Protein AF-A0A521XRT7-F1 (afdb_monomer_lite)

Sequence (172 aa):
MCLLQATAPSTAVPPRRPGGLVTTTPPLPPSEPVIGTTDDGRGPDTAPAPGIRALVSAAKTDAARLAKAQVELAQAEAAAAGKAATITTGLLVAAGVVAFLMYVFVLLSLAWLLTLWLPIWAGFLIVAGALLLKAVLLVLIASRKAKGIKGLRRSKVQLERTKAALRGSRPA

pLDDT: mean 73.36, std 13.33, range [38.84, 91.5]

Structure (mmCIF, N/CA/C/O backbone):
data_AF-A0A521XRT7-F1
#
_entry.id   AF-A0A521XRT7-F1
#
loop_
_atom_site.group_PDB
_atom_site.id
_atom_site.type_symbol
_atom_site.label_atom_id
_atom_site.label_alt_id
_atom_site.label_comp_id
_atom_site.label_asym_id
_atom_site.label_entity_id
_atom_site.label_seq_id
_atom_site.pdbx_PDB_ins_code
_atom_site.Cartn_x
_atom_site.Cartn_y
_atom_site.Cartn_z
_atom_site.occupancy
_atom_site.B_iso_or_equiv
_atom_site.auth_seq_id
_atom_site.auth_comp_id
_atom_site.auth_asym_id
_atom_site.auth_atom_id
_atom_site.pdbx_PDB_model_num
ATOM 1 N N . MET A 1 1 ? 44.018 -8.652 13.821 1.00 41.62 1 MET A N 1
ATOM 2 C CA . MET A 1 1 ? 43.371 -7.506 13.147 1.00 41.62 1 MET A CA 1
ATOM 3 C C . MET A 1 1 ? 42.006 -7.974 12.663 1.00 41.62 1 MET A C 1
ATOM 5 O O . MET A 1 1 ? 41.932 -8.702 11.690 1.00 41.62 1 MET A O 1
ATOM 9 N N . CYS A 1 2 ? 41.007 -7.921 13.544 1.00 42.88 2 CYS A N 1
ATOM 10 C CA . CYS A 1 2 ? 40.058 -6.800 13.689 1.00 42.88 2 CYS A CA 1
ATOM 11 C C . CYS A 1 2 ?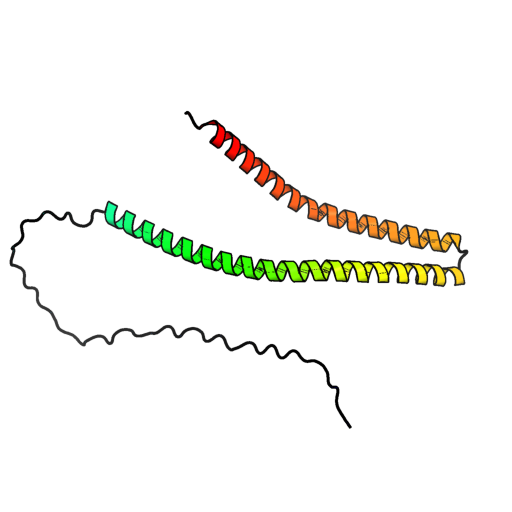 39.012 -6.839 12.564 1.00 42.88 2 CYS A C 1
ATOM 13 O O . CYS A 1 2 ? 39.278 -6.402 11.457 1.00 42.88 2 CYS A O 1
ATOM 15 N N . LEU A 1 3 ? 37.928 -7.592 12.779 1.00 56.56 3 LEU A N 1
ATOM 16 C CA . LEU A 1 3 ? 36.634 -7.088 13.279 1.00 56.56 3 LEU A CA 1
ATOM 17 C C . LEU A 1 3 ? 35.845 -6.360 12.183 1.00 56.56 3 LEU A C 1
ATOM 19 O O . LEU A 1 3 ? 36.135 -5.204 11.918 1.00 56.56 3 LEU A O 1
ATOM 23 N N . LEU A 1 4 ? 34.828 -7.026 11.617 1.00 55.88 4 LEU A N 1
ATOM 24 C CA . LEU A 1 4 ? 33.474 -6.476 11.402 1.00 55.88 4 LEU A CA 1
ATOM 25 C C . LEU A 1 4 ? 32.533 -7.563 10.832 1.00 55.88 4 LEU A C 1
ATOM 27 O O . LEU A 1 4 ? 32.037 -7.494 9.712 1.00 55.88 4 LEU A O 1
ATOM 31 N N . GLN A 1 5 ? 32.289 -8.606 11.629 1.00 54.47 5 GLN A N 1
ATOM 32 C CA . GLN A 1 5 ? 31.081 -9.422 11.484 1.00 54.47 5 GLN A CA 1
ATOM 33 C C . GLN A 1 5 ? 29.906 -8.563 11.960 1.00 54.47 5 GLN A C 1
ATOM 35 O O . GLN A 1 5 ? 29.721 -8.355 13.158 1.00 54.47 5 GLN A O 1
ATOM 40 N N . ALA A 1 6 ? 29.165 -8.008 11.006 1.00 54.22 6 ALA A N 1
ATOM 41 C CA . ALA A 1 6 ? 27.947 -7.266 11.257 1.00 54.22 6 ALA A CA 1
ATOM 42 C C . ALA A 1 6 ? 26.726 -8.180 11.072 1.00 54.22 6 ALA A C 1
ATOM 44 O O . ALA A 1 6 ? 26.542 -8.790 10.022 1.00 54.22 6 ALA A O 1
ATOM 45 N N . THR A 1 7 ? 25.863 -8.141 12.089 1.00 51.66 7 THR A N 1
ATOM 46 C CA . THR A 1 7 ? 24.400 -8.245 11.982 1.00 51.66 7 THR A CA 1
ATOM 47 C C . THR A 1 7 ? 23.780 -9.640 12.067 1.00 51.66 7 THR A C 1
ATOM 49 O O . THR A 1 7 ? 23.411 -10.258 11.075 1.00 51.66 7 THR A O 1
ATOM 52 N N . ALA A 1 8 ? 23.467 -10.033 13.302 1.00 50.19 8 ALA A N 1
ATOM 53 C CA . ALA A 1 8 ? 22.203 -10.699 13.596 1.00 50.19 8 ALA A CA 1
ATOM 54 C C . ALA A 1 8 ? 21.472 -9.878 14.676 1.00 50.19 8 ALA A C 1
ATOM 56 O O . ALA A 1 8 ? 22.007 -9.730 15.778 1.00 50.19 8 ALA A O 1
ATOM 57 N N . PRO A 1 9 ? 20.273 -9.321 14.418 1.00 59.53 9 PRO A N 1
ATOM 58 C CA . PRO A 1 9 ? 19.422 -8.835 15.492 1.00 59.53 9 PRO A CA 1
ATOM 59 C C . PRO A 1 9 ? 18.875 -10.056 16.237 1.00 59.53 9 PRO A C 1
ATOM 61 O O . PRO A 1 9 ? 17.886 -10.669 15.834 1.00 59.53 9 PRO A O 1
ATOM 64 N N . SER A 1 10 ? 19.556 -10.427 17.322 1.00 52.56 10 SER A N 1
ATOM 65 C CA . SER A 1 10 ? 19.052 -11.375 18.310 1.00 52.56 10 SER A CA 1
ATOM 66 C C . SER A 1 10 ? 17.774 -10.803 18.919 1.00 52.56 10 SER A C 1
ATOM 68 O O . SER A 1 10 ? 17.800 -10.029 19.874 1.00 52.56 10 SER A O 1
ATOM 70 N N . THR A 1 11 ? 16.636 -11.141 18.320 1.00 53.94 11 THR A N 1
ATOM 71 C CA . THR A 1 11 ? 15.324 -10.878 18.905 1.00 53.94 11 THR A CA 1
ATOM 72 C C . THR A 1 11 ? 14.975 -12.114 19.714 1.00 53.94 11 THR A C 1
ATOM 74 O O . THR A 1 11 ? 14.258 -13.003 19.259 1.00 53.94 11 THR A O 1
ATOM 77 N N . ALA A 1 12 ? 15.579 -12.213 20.897 1.00 50.41 12 ALA A N 1
ATOM 78 C CA . ALA A 1 12 ? 15.223 -13.215 21.883 1.00 50.41 12 ALA A CA 1
ATOM 79 C C . ALA A 1 12 ? 13.749 -13.010 22.267 1.00 50.41 12 ALA A C 1
ATOM 81 O O . ALA A 1 12 ? 13.390 -12.065 22.967 1.00 50.41 12 ALA A O 1
ATOM 82 N N . VAL A 1 13 ? 12.883 -13.883 21.759 1.00 66.12 13 VAL A N 1
ATOM 83 C CA . VAL A 1 13 ? 11.501 -14.017 22.217 1.00 66.12 13 VAL A CA 1
ATOM 84 C C . VAL A 1 13 ? 11.562 -14.644 23.614 1.00 66.12 13 VAL A C 1
ATOM 86 O O . VAL A 1 13 ? 12.070 -15.760 23.736 1.00 66.12 13 VAL A O 1
ATOM 89 N N . PRO A 1 14 ? 11.093 -13.977 24.685 1.00 71.69 14 PRO A N 1
ATOM 90 C CA . PRO A 1 14 ? 11.026 -14.624 25.988 1.00 71.69 14 PRO A CA 1
ATOM 91 C C . PRO A 1 14 ? 9.996 -15.764 25.936 1.00 71.69 14 PRO A C 1
ATOM 93 O O . PRO A 1 14 ? 8.965 -15.624 25.266 1.00 71.69 14 PRO A O 1
ATOM 96 N N . PRO A 1 15 ? 10.206 -16.882 26.655 1.00 68.06 15 PRO A N 1
ATOM 97 C CA . PRO A 1 15 ? 9.165 -17.888 26.796 1.00 68.06 15 PRO A CA 1
ATOM 98 C C . PRO A 1 15 ? 7.965 -17.243 27.499 1.00 68.06 15 PRO A C 1
ATOM 100 O O . PRO A 1 15 ? 8.056 -16.828 28.656 1.00 68.06 15 PRO A O 1
ATOM 103 N N . ARG A 1 16 ? 6.820 -17.146 26.807 1.00 67.06 16 ARG A N 1
ATOM 104 C CA . ARG A 1 16 ? 5.534 -16.880 27.463 1.00 67.06 16 ARG A CA 1
ATOM 105 C C . ARG A 1 16 ? 5.326 -17.996 28.480 1.00 67.06 16 ARG A C 1
ATOM 107 O O . ARG A 1 16 ? 4.991 -19.111 28.096 1.00 67.06 16 ARG A O 1
ATOM 114 N N . ARG A 1 17 ? 5.511 -17.700 29.768 1.00 65.38 17 ARG A N 1
ATOM 115 C CA . ARG A 1 17 ? 4.928 -18.512 30.838 1.00 65.38 17 ARG A CA 1
ATOM 116 C C . ARG A 1 17 ? 3.418 -18.522 30.592 1.00 65.38 17 ARG A C 1
ATOM 118 O O . ARG A 1 17 ? 2.818 -17.446 30.669 1.00 65.38 17 ARG A O 1
ATOM 125 N N . PRO A 1 18 ? 2.780 -19.670 30.307 1.00 57.66 18 PRO A N 1
ATOM 126 C CA . PRO A 1 18 ? 1.362 -19.766 30.580 1.00 57.66 18 PRO A CA 1
ATOM 127 C C . PRO A 1 18 ? 1.239 -19.521 32.080 1.00 57.66 18 PRO A C 1
ATOM 129 O O . PRO A 1 18 ? 1.874 -20.212 32.879 1.00 57.66 18 PRO A O 1
ATOM 132 N N . GLY A 1 19 ? 0.537 -18.447 32.445 1.00 52.06 19 GLY A N 1
ATOM 133 C CA . GLY A 1 19 ? 0.187 -18.184 33.829 1.00 52.06 19 GLY A CA 1
ATOM 134 C C . GLY A 1 19 ? -0.350 -19.480 34.404 1.00 52.06 19 GLY A C 1
ATOM 135 O O . GLY A 1 19 ? -1.297 -20.047 33.860 1.00 52.06 19 GLY A O 1
ATOM 136 N N . GLY A 1 20 ? 0.339 -19.978 35.431 1.00 53.53 20 GLY A N 1
ATOM 137 C CA . GLY A 1 20 ? -0.122 -21.107 36.205 1.00 53.53 20 GLY A CA 1
ATOM 138 C C . GLY A 1 20 ? -1.549 -20.802 36.606 1.00 53.53 20 GLY A C 1
ATOM 139 O O . GLY A 1 20 ? -1.801 -19.867 37.367 1.00 53.53 20 GLY A O 1
ATOM 140 N N . LEU A 1 21 ? -2.472 -21.570 36.038 1.00 53.25 21 LEU A N 1
ATOM 141 C CA . LEU A 1 21 ? -3.783 -21.733 36.611 1.00 53.25 21 LEU A CA 1
ATOM 142 C C . LEU A 1 21 ? -3.507 -22.334 37.985 1.00 53.25 21 LEU A C 1
ATOM 144 O O . LEU A 1 21 ? -3.162 -23.509 38.113 1.00 53.25 21 LEU A O 1
ATOM 148 N N . VAL A 1 22 ? -3.535 -21.469 38.990 1.00 59.41 22 VAL A N 1
ATOM 149 C CA . VAL A 1 22 ? -3.548 -21.826 40.396 1.00 59.41 22 VAL A CA 1
ATOM 150 C C . VAL A 1 22 ? -4.761 -22.734 40.577 1.00 59.41 22 VAL A C 1
ATOM 152 O O . VAL A 1 22 ? -5.879 -22.282 40.789 1.00 59.41 22 VAL A O 1
ATOM 155 N N . THR A 1 23 ? -4.541 -24.039 40.432 1.00 53.88 23 THR A N 1
ATOM 156 C CA . THR A 1 23 ? -5.396 -25.068 41.010 1.00 53.88 23 THR A CA 1
ATOM 157 C C . THR A 1 23 ? -5.024 -25.115 42.482 1.00 53.88 23 THR A C 1
ATOM 159 O O . THR A 1 23 ? -4.312 -26.0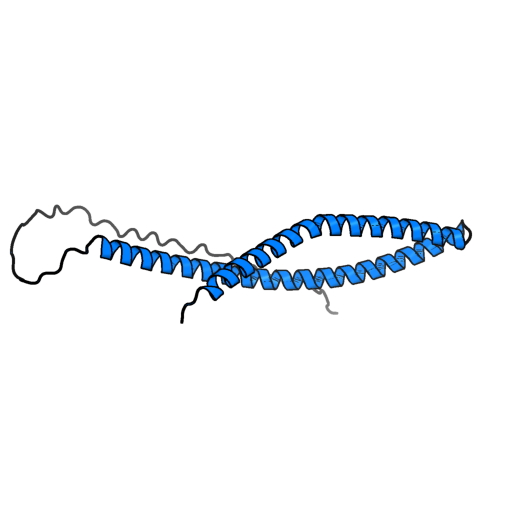00 42.939 1.00 53.88 23 THR A O 1
ATOM 162 N N . THR A 1 24 ? -5.458 -24.108 43.231 1.00 50.56 24 THR A N 1
ATOM 163 C CA . THR A 1 24 ? -5.761 -24.322 44.641 1.00 50.56 24 THR A CA 1
ATOM 164 C C . THR A 1 24 ? -7.257 -24.545 44.689 1.00 50.56 24 THR A C 1
ATOM 166 O O . THR A 1 24 ? -8.037 -23.660 45.034 1.00 50.56 24 THR A O 1
ATOM 169 N N . THR A 1 25 ? -7.660 -25.748 44.294 1.00 59.81 25 THR A N 1
ATOM 170 C CA . THR A 1 25 ? -8.787 -26.384 44.964 1.00 59.81 25 THR A CA 1
ATOM 171 C C . THR A 1 25 ? -8.495 -26.259 46.462 1.00 59.81 25 THR A C 1
ATOM 173 O O . THR A 1 25 ? -7.440 -26.742 46.886 1.00 59.81 25 THR A O 1
ATOM 176 N N . PRO A 1 26 ? -9.312 -25.554 47.265 1.00 67.44 26 PRO A N 1
ATOM 177 C CA . PRO A 1 26 ? -9.145 -25.613 48.708 1.00 67.44 26 PRO A CA 1
ATOM 178 C C . PRO A 1 26 ? -9.209 -27.091 49.120 1.00 67.44 26 PRO A C 1
ATOM 180 O O . PRO A 1 26 ? -10.069 -27.813 48.607 1.00 67.44 26 PRO A O 1
ATOM 183 N N . PRO A 1 27 ? -8.291 -27.582 49.971 1.00 68.25 27 PRO A N 1
ATOM 184 C CA . PRO A 1 27 ? -8.383 -28.941 50.473 1.00 68.25 27 PRO A CA 1
ATOM 185 C C . PRO A 1 27 ? -9.747 -29.099 51.140 1.00 68.25 27 PRO A C 1
ATOM 187 O O . PRO A 1 27 ? -10.122 -28.317 52.013 1.00 68.25 27 PRO A O 1
ATOM 190 N N . LEU A 1 28 ? -10.505 -30.083 50.666 1.00 65.62 28 LEU A N 1
ATOM 191 C CA . LEU A 1 28 ? -11.751 -30.498 51.289 1.00 65.62 28 LEU A CA 1
ATOM 192 C C . LEU A 1 28 ? -11.459 -30.816 52.764 1.00 65.62 28 LEU A C 1
ATOM 194 O O . LEU A 1 28 ? -10.583 -31.649 53.018 1.00 65.62 28 LEU A O 1
ATOM 198 N N . PRO A 1 29 ? -12.161 -30.215 53.741 1.00 71.25 29 PRO A N 1
ATOM 199 C CA . PRO A 1 29 ? -12.219 -30.820 55.057 1.00 71.25 29 PRO A CA 1
ATOM 200 C C . PRO A 1 29 ? -12.934 -32.179 54.925 1.00 71.25 29 PRO A C 1
ATOM 202 O O . PRO A 1 29 ? -13.977 -32.264 54.266 1.00 71.25 29 PRO A O 1
ATOM 205 N N . PRO A 1 30 ? -12.389 -33.259 55.504 1.00 63.84 30 PRO A N 1
ATOM 206 C CA . PRO A 1 30 ? -13.103 -34.521 55.599 1.00 63.84 30 PRO A CA 1
ATOM 207 C C . PRO A 1 30 ? -14.295 -34.363 56.557 1.00 63.84 30 PRO A C 1
ATOM 209 O O . PRO A 1 30 ? -14.109 -34.130 57.743 1.00 63.84 30 PRO A O 1
ATOM 212 N N . SER A 1 31 ? -15.508 -34.496 56.009 1.00 67.12 31 SER A N 1
ATOM 213 C CA . SER A 1 31 ? -16.742 -34.956 56.674 1.00 67.12 31 SER A CA 1
ATOM 214 C C . SER A 1 31 ? -17.014 -34.482 58.113 1.00 67.12 31 SER A C 1
ATOM 216 O O . SER A 1 31 ? -16.655 -35.174 59.061 1.00 67.12 31 SER A O 1
ATOM 218 N N . GLU A 1 32 ? -17.822 -33.426 58.260 1.00 53.62 32 GLU A N 1
ATOM 219 C CA . GLU A 1 32 ? -18.704 -33.272 59.427 1.00 53.62 32 GLU A CA 1
ATOM 220 C C . GLU A 1 32 ? -20.176 -33.208 58.978 1.00 53.62 32 GLU A C 1
ATOM 222 O O . GLU A 1 32 ? -20.511 -32.429 58.078 1.00 53.62 32 GLU A O 1
ATOM 227 N N . PRO A 1 33 ? -21.078 -34.017 59.566 1.00 62.06 33 PRO A N 1
ATOM 228 C CA . PRO A 1 33 ? -22.510 -33.885 59.368 1.00 62.06 33 PRO A CA 1
ATOM 229 C C . PRO A 1 33 ? -23.008 -32.764 60.284 1.00 62.06 33 PRO A C 1
ATOM 231 O O . PRO A 1 33 ? -23.286 -32.990 61.460 1.00 62.06 33 PRO A O 1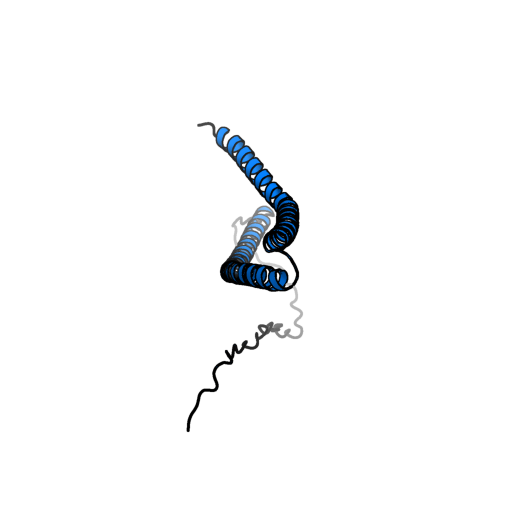
ATOM 234 N N . VAL A 1 34 ? -23.116 -31.539 59.769 1.00 54.66 34 VAL A N 1
ATOM 235 C CA . VAL A 1 34 ? -23.766 -30.456 60.519 1.00 54.66 34 VAL A CA 1
ATOM 236 C C . VAL A 1 34 ? -25.279 -30.645 60.433 1.00 54.66 34 VAL A C 1
ATOM 238 O O . VAL A 1 34 ? -25.940 -30.330 59.444 1.00 54.66 34 VAL A O 1
ATOM 241 N N . ILE A 1 35 ? -25.773 -31.270 61.498 1.00 51.97 35 ILE A N 1
ATOM 242 C CA . ILE A 1 35 ? -27.165 -31.466 61.886 1.00 51.97 35 ILE A CA 1
ATOM 243 C C . ILE A 1 35 ? -27.899 -30.124 61.878 1.00 51.97 35 ILE A C 1
ATOM 245 O O . ILE A 1 35 ? -27.379 -29.109 62.337 1.00 51.97 35 ILE A O 1
ATOM 249 N N . GLY A 1 36 ? -29.129 -30.143 61.366 1.00 52.38 36 GLY A N 1
ATOM 250 C CA . GLY A 1 36 ? -30.023 -29.001 61.423 1.00 52.38 36 GLY A CA 1
ATOM 251 C C . GLY A 1 36 ? -30.346 -28.592 62.857 1.00 52.38 36 GLY A C 1
ATOM 252 O O . GLY A 1 36 ? -30.742 -29.416 63.679 1.00 52.38 36 GLY A O 1
ATOM 253 N N . THR A 1 37 ? -30.270 -27.294 63.110 1.00 50.91 37 THR A N 1
ATOM 254 C CA . THR A 1 37 ? -31.030 -26.627 64.160 1.00 50.91 37 THR A CA 1
ATOM 255 C C . THR A 1 37 ? -31.806 -25.495 63.513 1.00 50.91 37 THR A C 1
ATOM 257 O O . THR A 1 37 ? -31.258 -24.514 63.013 1.00 50.91 37 THR A O 1
ATOM 260 N N . THR A 1 38 ? -33.116 -25.691 63.457 1.00 65.69 38 THR A N 1
ATOM 261 C CA . THR A 1 38 ? -34.080 -24.614 63.286 1.00 65.69 38 THR A CA 1
ATOM 262 C C . THR A 1 38 ? -34.048 -23.727 64.535 1.00 65.69 38 THR A C 1
ATOM 264 O O . THR A 1 38 ? -33.890 -24.249 65.636 1.00 65.69 38 THR A O 1
ATOM 267 N N . ASP A 1 39 ? -34.320 -22.439 64.318 1.00 53.16 39 ASP A N 1
ATOM 268 C CA . ASP A 1 39 ? -34.865 -21.457 65.271 1.00 53.16 39 ASP A CA 1
ATOM 269 C C . ASP A 1 39 ? -33.874 -20.644 66.128 1.00 53.16 39 ASP A C 1
ATOM 271 O O . ASP A 1 39 ? -33.149 -21.175 66.960 1.00 53.16 39 ASP A O 1
ATOM 275 N N . ASP A 1 40 ? -33.838 -19.324 65.900 1.00 47.44 40 ASP A N 1
ATOM 276 C CA . ASP A 1 40 ? -34.533 -18.383 66.794 1.00 47.44 40 ASP A CA 1
ATOM 277 C C . ASP A 1 40 ? -34.515 -16.948 66.226 1.00 47.44 40 ASP A C 1
ATOM 279 O O . ASP A 1 40 ? -33.486 -16.410 65.803 1.00 47.44 40 ASP A O 1
ATOM 283 N N . GLY A 1 41 ? -35.689 -16.320 66.177 1.00 62.97 41 GLY A N 1
ATOM 284 C CA . GLY A 1 41 ? -35.901 -15.007 65.573 1.00 62.97 41 GLY A CA 1
ATOM 285 C C . GLY A 1 41 ? -35.547 -13.818 66.472 1.00 62.97 41 GLY A C 1
ATOM 286 O O . GLY A 1 41 ? -35.940 -13.778 67.634 1.00 62.97 41 GLY A O 1
ATOM 287 N N . ARG A 1 42 ? -34.924 -12.773 65.896 1.00 51.09 42 ARG A N 1
ATOM 288 C CA . ARG A 1 42 ? -35.112 -11.360 66.303 1.00 51.09 42 ARG A CA 1
ATOM 289 C C . ARG A 1 42 ? -34.528 -10.367 65.282 1.00 51.09 42 ARG A C 1
ATOM 291 O O . ARG A 1 42 ? -33.318 -10.304 65.109 1.00 51.09 42 ARG A O 1
ATOM 298 N N . GLY A 1 43 ? -35.402 -9.544 64.693 1.00 38.84 43 GLY A N 1
ATOM 299 C CA . GLY A 1 43 ? -35.070 -8.338 63.917 1.00 38.84 43 GLY A CA 1
ATOM 300 C C . GLY A 1 43 ? -36.197 -7.943 62.946 1.00 38.84 43 GLY A C 1
ATOM 301 O O . GLY A 1 43 ? -36.316 -8.574 61.897 1.00 38.84 43 GLY A O 1
ATOM 302 N N . PRO A 1 44 ? -37.089 -6.992 63.294 1.00 57.62 44 PRO A N 1
ATOM 303 C CA . PRO A 1 44 ? -38.186 -6.560 62.437 1.00 57.62 44 PRO A CA 1
ATOM 304 C C . PRO A 1 44 ? -37.703 -5.489 61.454 1.00 57.62 44 PRO A C 1
ATOM 306 O O . PRO A 1 44 ? -37.938 -4.298 61.646 1.00 57.62 44 PRO A O 1
ATOM 309 N N . ASP A 1 45 ? -37.071 -5.915 60.367 1.00 45.75 45 ASP A N 1
ATOM 310 C CA . ASP A 1 45 ? -36.726 -5.016 59.278 1.00 45.75 45 ASP A CA 1
ATOM 311 C C . ASP A 1 45 ? -36.864 -5.742 57.941 1.00 45.75 45 ASP A C 1
ATOM 313 O O . ASP A 1 45 ? -36.084 -6.590 57.519 1.00 45.75 45 ASP A O 1
ATOM 317 N N . THR A 1 46 ? -37.953 -5.382 57.280 1.00 48.91 46 THR A N 1
ATOM 318 C CA . THR A 1 46 ? -38.247 -5.547 55.864 1.00 48.91 46 THR A CA 1
ATOM 319 C C . THR A 1 46 ? -37.029 -5.264 54.974 1.00 48.91 46 THR A C 1
ATOM 321 O O . THR A 1 46 ? -36.849 -4.145 54.499 1.00 48.91 46 THR A O 1
ATOM 324 N N . ALA A 1 47 ? -36.230 -6.282 54.667 1.00 51.97 47 ALA A N 1
ATOM 325 C CA . ALA A 1 47 ? -35.393 -6.309 53.474 1.00 51.97 47 ALA A CA 1
ATOM 326 C C . ALA A 1 47 ? -35.978 -7.374 52.533 1.00 51.97 47 ALA A C 1
ATOM 328 O O . ALA A 1 47 ? -35.858 -8.568 52.812 1.00 51.97 47 ALA A O 1
ATOM 329 N N . PRO A 1 48 ? -36.669 -6.984 51.444 1.00 52.38 48 PRO A N 1
ATOM 330 C CA . PRO A 1 48 ? -37.172 -7.944 50.471 1.00 52.38 48 PRO A CA 1
ATOM 331 C C . PRO A 1 48 ? -35.996 -8.784 49.967 1.00 52.38 48 PRO A C 1
ATOM 333 O O . PRO A 1 48 ? -34.980 -8.210 49.567 1.00 52.38 48 PRO A O 1
ATOM 336 N N . ALA A 1 49 ? -36.133 -10.117 49.967 1.00 54.88 49 ALA A N 1
ATOM 337 C CA . ALA A 1 49 ? -35.207 -11.018 49.276 1.00 54.88 49 ALA A CA 1
ATOM 338 C C . ALA A 1 49 ? -34.810 -10.384 47.932 1.00 54.88 49 ALA A C 1
ATOM 340 O O . ALA A 1 49 ? -35.723 -9.881 47.265 1.00 54.88 49 ALA A O 1
ATOM 341 N N . PRO A 1 50 ? -33.517 -10.336 47.540 1.00 58.91 50 PRO A N 1
ATOM 342 C CA . PRO A 1 50 ? -33.088 -9.605 46.354 1.00 58.91 50 PRO A CA 1
ATOM 343 C C . PRO A 1 50 ? -33.962 -9.994 45.169 1.00 58.91 50 PRO A C 1
ATOM 345 O O . PRO A 1 50 ? -33.862 -11.096 44.632 1.00 58.91 50 PRO A O 1
ATOM 348 N N . GLY A 1 51 ? -34.899 -9.110 44.816 1.00 75.69 51 GLY A N 1
ATOM 349 C CA . GLY A 1 51 ? -35.895 -9.434 43.811 1.00 75.69 51 GLY A CA 1
ATOM 350 C C . GLY A 1 51 ? -35.182 -9.735 42.501 1.00 75.69 51 GLY A C 1
ATOM 351 O O . GLY A 1 51 ? -34.096 -9.220 42.250 1.00 75.69 51 GLY A O 1
ATOM 352 N N . ILE A 1 52 ? -35.802 -10.508 41.615 1.00 77.88 52 ILE A N 1
ATOM 353 C CA . ILE A 1 52 ? -35.271 -10.848 40.278 1.00 77.88 52 ILE A CA 1
ATOM 354 C C . ILE A 1 52 ? -34.711 -9.609 39.533 1.00 77.88 52 ILE A C 1
ATOM 356 O O . ILE A 1 52 ? -33.753 -9.698 38.768 1.00 77.88 52 ILE A O 1
ATOM 360 N N . ARG A 1 53 ? -35.250 -8.417 39.825 1.00 74.81 53 ARG A N 1
ATOM 361 C CA . ARG A 1 53 ? -34.774 -7.109 39.342 1.00 74.81 53 ARG A CA 1
ATOM 362 C C . ARG A 1 53 ? -33.348 -6.749 39.799 1.00 74.81 53 ARG A C 1
ATOM 364 O O . ARG A 1 53 ? -32.592 -6.192 39.007 1.00 74.81 53 ARG A O 1
ATOM 371 N N . ALA A 1 54 ? -32.967 -7.077 41.032 1.00 78.81 54 ALA A N 1
ATOM 372 C CA . ALA A 1 54 ? -31.625 -6.870 41.575 1.00 78.81 54 ALA A CA 1
ATOM 373 C C . ALA A 1 54 ? -30.594 -7.823 40.940 1.00 78.81 54 ALA A C 1
ATOM 375 O O . ALA A 1 54 ? -29.506 -7.381 40.579 1.00 78.81 54 ALA A O 1
ATOM 376 N N . LEU A 1 55 ? -30.961 -9.088 40.697 1.00 81.81 55 LEU A N 1
ATOM 377 C CA . LEU A 1 55 ? -30.103 -10.070 40.011 1.00 81.81 55 LEU A CA 1
ATOM 378 C C . LEU A 1 55 ? -29.835 -9.681 38.551 1.00 81.81 55 LEU A C 1
ATOM 380 O O . LEU A 1 55 ? -28.699 -9.727 38.084 1.00 81.81 55 LEU A O 1
ATOM 384 N N . VAL A 1 56 ? -30.870 -9.226 37.839 1.00 83.31 56 VAL A N 1
ATOM 385 C CA . VAL A 1 56 ? -30.729 -8.724 36.463 1.00 83.31 56 VAL A CA 1
ATOM 386 C C . VAL A 1 56 ? -29.866 -7.459 36.416 1.00 83.31 56 VAL A C 1
ATOM 388 O O . VAL A 1 56 ? -29.072 -7.295 35.490 1.00 83.31 56 VAL A O 1
ATOM 391 N N . SER A 1 57 ? -29.994 -6.564 37.399 1.00 83.25 57 SER A N 1
ATOM 392 C CA . SER A 1 57 ? -29.156 -5.361 37.502 1.00 83.25 57 SER A CA 1
ATOM 393 C C . SER A 1 57 ? -27.677 -5.705 37.734 1.00 83.25 57 SER A C 1
ATOM 395 O O . SER A 1 57 ? -26.795 -5.169 37.053 1.00 83.25 57 SER A O 1
ATOM 397 N N . ALA A 1 58 ? -27.404 -6.658 38.628 1.00 83.62 58 ALA A N 1
ATOM 398 C CA . ALA A 1 58 ? -26.056 -7.150 38.895 1.00 83.62 58 ALA A CA 1
ATOM 399 C C . ALA A 1 58 ? -25.437 -7.816 37.651 1.00 83.62 58 ALA A C 1
ATOM 401 O O . ALA A 1 58 ? -24.375 -7.393 37.197 1.00 83.62 58 ALA A O 1
ATOM 402 N N . ALA A 1 59 ? -26.157 -8.735 36.997 1.00 86.19 59 ALA A N 1
ATOM 403 C CA . ALA A 1 59 ? -25.677 -9.426 35.797 1.00 86.19 59 ALA A CA 1
ATOM 404 C C . ALA A 1 59 ? -25.379 -8.473 34.621 1.00 86.19 59 ALA A C 1
ATOM 406 O O . ALA A 1 59 ? -24.416 -8.667 33.879 1.00 86.19 59 ALA A O 1
ATOM 407 N N . LYS A 1 60 ? -26.171 -7.403 34.453 1.00 86.12 60 LYS A N 1
ATOM 408 C CA . LYS A 1 60 ? -25.895 -6.348 33.458 1.00 86.12 60 LYS A CA 1
ATOM 409 C C . LYS A 1 60 ? -24.617 -5.578 33.774 1.00 86.12 60 LYS A C 1
ATOM 411 O O . LYS A 1 60 ? -23.876 -5.219 32.860 1.00 86.12 60 LYS A O 1
ATOM 416 N N . THR A 1 61 ? -24.370 -5.326 35.054 1.00 86.31 61 THR A N 1
ATOM 417 C CA . THR A 1 61 ? -23.168 -4.631 35.518 1.00 86.31 61 THR A CA 1
ATOM 418 C C . THR A 1 61 ? -21.922 -5.478 35.257 1.00 86.31 61 THR A C 1
ATOM 420 O O . THR A 1 61 ? -20.924 -4.952 34.763 1.00 86.31 61 THR A O 1
ATOM 423 N N . ASP A 1 62 ? -22.001 -6.791 35.472 1.00 84.81 62 ASP A N 1
ATOM 424 C CA . ASP A 1 62 ? -20.904 -7.723 35.190 1.00 84.81 62 ASP A CA 1
ATOM 425 C C . ASP A 1 62 ? -20.665 -7.896 33.684 1.00 84.81 62 ASP A C 1
ATOM 427 O O . ASP A 1 62 ? -19.526 -7.809 33.218 1.00 84.81 62 ASP A O 1
ATOM 431 N N . ALA A 1 63 ? -21.734 -8.013 32.889 1.00 85.38 63 ALA A N 1
ATOM 432 C CA . ALA A 1 63 ? -21.636 -8.045 31.429 1.00 85.38 63 ALA A CA 1
ATOM 433 C C . ALA A 1 63 ? -20.986 -6.765 30.866 1.00 85.38 63 ALA A C 1
ATOM 435 O O . ALA A 1 63 ? -20.152 -6.833 29.960 1.00 85.38 63 ALA A O 1
ATOM 436 N N . ALA A 1 64 ? -21.304 -5.597 31.437 1.00 86.38 64 ALA A N 1
ATOM 437 C CA . ALA A 1 64 ? -20.680 -4.332 31.060 1.00 86.38 64 ALA A CA 1
ATOM 438 C C . ALA A 1 64 ? -19.184 -4.274 31.428 1.00 86.38 64 ALA A C 1
ATOM 440 O O . ALA A 1 64 ? -18.408 -3.647 30.703 1.00 86.38 64 ALA A O 1
ATOM 441 N N . ARG A 1 65 ? -18.758 -4.935 32.516 1.00 86.69 65 ARG A N 1
ATOM 442 C CA . ARG A 1 65 ? -17.340 -5.033 32.905 1.00 86.69 65 ARG A CA 1
ATOM 443 C C . ARG A 1 65 ? -16.540 -5.923 31.949 1.00 86.69 65 ARG A C 1
ATOM 445 O O . ARG A 1 65 ? -15.480 -5.493 31.500 1.00 86.69 65 ARG A O 1
ATOM 452 N N . LEU A 1 66 ? -17.055 -7.095 31.559 1.00 87.12 66 LEU A N 1
ATOM 453 C CA . LEU A 1 66 ? -16.389 -7.953 30.564 1.00 87.12 66 LEU A CA 1
ATOM 454 C C . LEU A 1 66 ? -16.333 -7.309 29.175 1.00 87.12 66 LEU A C 1
ATOM 456 O O . LEU A 1 66 ? -15.307 -7.396 28.505 1.00 87.12 66 LEU A O 1
ATOM 460 N N . ALA A 1 67 ? -17.409 -6.645 28.744 1.00 88.38 67 ALA A N 1
ATOM 461 C CA . ALA A 1 67 ? -17.431 -5.954 27.458 1.00 88.38 67 ALA A CA 1
ATOM 462 C C . ALA A 1 67 ? -16.366 -4.849 27.393 1.00 88.38 67 ALA A C 1
ATOM 464 O O . ALA A 1 67 ? -15.648 -4.748 26.401 1.00 88.38 67 ALA A O 1
ATOM 465 N N . LYS A 1 68 ? -16.208 -4.061 28.467 1.00 89.44 68 LYS A N 1
ATOM 466 C CA . LYS A 1 68 ? -15.134 -3.061 28.568 1.00 89.44 68 LYS A CA 1
ATOM 467 C C . LYS A 1 68 ? -13.749 -3.703 28.534 1.00 89.44 68 LYS A C 1
ATOM 469 O O . LYS A 1 68 ? -12.908 -3.235 27.778 1.00 89.44 68 LYS A O 1
ATOM 474 N N . ALA A 1 69 ? -13.547 -4.806 29.255 1.00 87.00 69 ALA A N 1
ATOM 475 C CA . ALA A 1 69 ? -12.279 -5.532 29.244 1.00 87.00 69 ALA A CA 1
ATOM 476 C C . ALA A 1 69 ? -11.929 -6.095 27.851 1.00 87.00 69 ALA A C 1
ATOM 478 O O . ALA A 1 69 ? -10.779 -6.018 27.424 1.00 87.00 69 ALA A O 1
ATOM 479 N N . GLN A 1 70 ? -12.911 -6.610 27.101 1.00 85.81 70 GLN A N 1
ATOM 480 C CA . GLN A 1 70 ? -12.682 -7.071 25.728 1.00 85.81 70 GLN A CA 1
ATOM 481 C C . GLN A 1 70 ? -12.431 -5.921 24.753 1.00 85.81 70 GLN A C 1
ATOM 483 O O . GLN A 1 70 ? -11.610 -6.068 23.854 1.00 85.81 70 GLN A O 1
ATOM 488 N N . VAL A 1 71 ? -13.093 -4.773 24.931 1.00 87.62 71 VAL A N 1
ATOM 489 C CA . VAL A 1 71 ? -12.824 -3.579 24.119 1.00 87.62 71 VAL A CA 1
ATOM 490 C C . VAL A 1 71 ? -11.433 -3.026 24.409 1.00 87.62 71 VAL A C 1
ATOM 492 O O . VAL A 1 71 ? -10.741 -2.683 23.462 1.00 87.62 71 VAL A O 1
ATOM 495 N N . GLU A 1 72 ? -10.985 -2.983 25.664 1.00 88.44 72 GLU A N 1
ATOM 496 C CA . GLU A 1 72 ? -9.622 -2.555 26.011 1.00 88.44 72 GLU A CA 1
ATOM 497 C C . GLU A 1 72 ? -8.565 -3.485 25.405 1.00 88.44 72 GLU A C 1
ATOM 499 O O . GLU A 1 72 ? -7.572 -3.016 24.845 1.00 88.44 72 GLU A O 1
ATOM 504 N N . LEU A 1 73 ? -8.811 -4.798 25.433 1.00 87.81 73 LEU A N 1
ATOM 505 C CA . LEU A 1 73 ? -7.906 -5.785 24.848 1.00 87.81 73 LEU A CA 1
ATOM 506 C C . LEU A 1 73 ? -7.894 -5.705 23.313 1.00 87.81 73 LEU A C 1
ATOM 508 O O . LEU A 1 73 ? -6.826 -5.641 22.705 1.00 87.81 73 LEU A O 1
ATOM 512 N N . ALA A 1 74 ? -9.071 -5.603 22.691 1.00 86.25 74 ALA A N 1
ATOM 513 C CA . ALA A 1 74 ? -9.218 -5.425 21.249 1.00 86.25 74 ALA A CA 1
ATOM 514 C C . ALA A 1 74 ? -8.666 -4.075 20.777 1.00 86.25 74 ALA A C 1
ATOM 516 O O . ALA A 1 74 ? -8.138 -3.977 19.673 1.00 86.25 74 ALA A O 1
ATOM 517 N N . GLN A 1 75 ? -8.756 -3.028 21.597 1.00 87.94 75 GLN A N 1
ATOM 518 C CA . GLN A 1 75 ? -8.195 -1.717 21.292 1.00 87.94 75 GLN A CA 1
ATOM 519 C C . GLN A 1 75 ? -6.668 -1.743 21.378 1.00 87.94 75 GLN A C 1
ATOM 521 O O . GLN A 1 75 ? -6.014 -1.172 20.507 1.00 87.94 75 GLN A O 1
ATOM 526 N N . ALA A 1 76 ? -6.092 -2.430 22.368 1.00 87.75 76 ALA A N 1
ATOM 527 C CA . ALA A 1 76 ? -4.649 -2.634 22.453 1.00 87.75 76 ALA A CA 1
ATOM 528 C C . ALA A 1 76 ? -4.125 -3.465 21.269 1.00 87.75 76 ALA A C 1
ATOM 530 O O . ALA A 1 76 ? -3.107 -3.113 20.667 1.00 87.75 76 ALA A O 1
ATOM 531 N N . GLU A 1 77 ? -4.850 -4.514 20.878 1.00 86.62 77 GLU A N 1
ATOM 532 C CA . GLU A 1 77 ? -4.511 -5.344 19.722 1.00 86.62 77 GLU A CA 1
ATOM 533 C C . GLU A 1 77 ? -4.673 -4.578 18.401 1.00 86.62 77 GLU A C 1
ATOM 535 O O . GLU A 1 77 ? -3.775 -4.603 17.561 1.00 86.62 77 GLU A O 1
ATOM 540 N N . ALA A 1 78 ? -5.746 -3.799 18.244 1.00 86.44 78 ALA A N 1
ATOM 541 C CA . ALA A 1 78 ? -5.944 -2.927 17.090 1.00 86.44 78 ALA A CA 1
ATOM 542 C C . ALA A 1 78 ? -4.876 -1.824 17.010 1.00 86.44 78 ALA A C 1
ATOM 544 O O . ALA A 1 78 ? -4.408 -1.499 15.918 1.00 86.44 78 ALA A O 1
ATOM 545 N N . ALA A 1 79 ? -4.446 -1.267 18.145 1.00 85.19 79 ALA A N 1
ATOM 546 C CA . ALA A 1 79 ? -3.363 -0.289 18.196 1.00 85.19 79 ALA A CA 1
ATOM 547 C C . ALA A 1 79 ? -2.008 -0.917 17.825 1.00 85.19 79 ALA A C 1
ATOM 549 O O . ALA A 1 79 ? -1.226 -0.305 17.092 1.00 85.19 79 ALA A O 1
ATOM 550 N N . ALA A 1 80 ? -1.735 -2.143 18.280 1.00 83.31 80 ALA A N 1
ATOM 551 C CA . ALA A 1 80 ? -0.545 -2.899 17.896 1.00 83.31 80 ALA A CA 1
ATOM 552 C C . ALA A 1 80 ? -0.563 -3.266 16.399 1.00 83.31 80 ALA A C 1
ATOM 554 O O . ALA A 1 80 ? 0.427 -3.044 15.696 1.00 83.31 80 ALA A O 1
ATOM 555 N N . ALA A 1 81 ? -1.706 -3.728 15.886 1.00 83.06 81 ALA A N 1
ATOM 556 C CA . ALA A 1 81 ? -1.912 -4.017 14.470 1.00 83.06 81 ALA A CA 1
ATOM 557 C C . ALA A 1 81 ? -1.771 -2.756 13.602 1.00 83.06 81 ALA A C 1
ATOM 559 O O . ALA A 1 81 ? -1.161 -2.808 12.536 1.00 83.06 81 ALA A O 1
ATOM 560 N N . GLY A 1 82 ? -2.260 -1.606 14.075 1.00 87.75 82 GLY A N 1
ATOM 561 C CA . GLY A 1 82 ? -2.119 -0.318 13.396 1.00 87.75 82 GLY A CA 1
ATOM 562 C C . GLY A 1 82 ? -0.658 0.094 13.203 1.00 87.75 82 GLY A C 1
ATOM 563 O O . GLY A 1 82 ? -0.282 0.520 12.114 1.00 87.75 82 GLY A O 1
ATOM 564 N N . LYS A 1 83 ? 0.191 -0.101 14.220 1.00 83.94 83 LYS A N 1
ATOM 565 C CA . LYS A 1 83 ? 1.636 0.178 14.129 1.00 83.94 83 LYS A CA 1
ATOM 566 C C . LYS A 1 83 ? 2.351 -0.747 13.138 1.00 83.94 83 LYS A C 1
ATOM 568 O O . LYS A 1 83 ? 3.219 -0.301 12.396 1.00 83.94 83 LYS A O 1
ATOM 573 N N . ALA A 1 84 ? 1.981 -2.025 13.086 1.00 82.25 84 ALA A N 1
ATOM 574 C CA . ALA A 1 84 ? 2.538 -2.952 12.100 1.00 82.25 84 ALA A CA 1
ATOM 575 C C . ALA A 1 84 ? 2.050 -2.638 10.669 1.00 82.25 84 ALA A C 1
ATOM 577 O O . ALA A 1 84 ? 2.816 -2.712 9.702 1.00 82.25 84 ALA A O 1
ATOM 578 N N . ALA A 1 85 ? 0.787 -2.232 10.527 1.00 84.75 85 ALA A N 1
ATOM 579 C CA . ALA A 1 85 ? 0.204 -1.842 9.249 1.00 84.75 85 ALA A CA 1
ATOM 580 C C . ALA A 1 85 ? 0.878 -0.590 8.660 1.00 84.75 85 ALA A C 1
ATOM 582 O O . ALA A 1 85 ? 1.080 -0.520 7.449 1.00 84.75 85 ALA A O 1
ATOM 583 N N . THR A 1 86 ? 1.283 0.385 9.480 1.00 85.12 86 THR A N 1
ATOM 584 C CA . THR A 1 86 ? 1.975 1.585 8.978 1.00 85.12 86 THR A CA 1
ATOM 585 C C . THR A 1 86 ? 3.385 1.279 8.484 1.00 85.12 86 THR A C 1
ATOM 587 O O . THR A 1 86 ? 3.747 1.723 7.395 1.00 85.12 86 THR A O 1
ATOM 590 N N . ILE A 1 87 ? 4.155 0.477 9.227 1.00 91.31 87 ILE A N 1
ATOM 591 C CA . ILE A 1 87 ? 5.523 0.091 8.844 1.00 91.31 87 ILE A CA 1
ATOM 592 C C . ILE A 1 87 ? 5.513 -0.660 7.509 1.00 91.31 87 ILE A C 1
ATOM 594 O O . ILE A 1 87 ? 6.277 -0.335 6.600 1.00 91.31 87 ILE A O 1
ATOM 598 N N . THR A 1 88 ? 4.607 -1.625 7.357 1.00 80.69 88 THR A N 1
ATOM 599 C CA . THR A 1 88 ? 4.476 -2.404 6.115 1.00 80.69 88 THR A CA 1
ATOM 600 C C . THR A 1 88 ? 3.986 -1.556 4.945 1.00 80.69 88 THR A C 1
ATOM 602 O O . THR A 1 88 ? 4.501 -1.699 3.838 1.00 80.69 88 THR A O 1
ATOM 605 N N . THR A 1 89 ? 3.050 -0.631 5.176 1.00 89.06 89 THR A N 1
ATOM 606 C CA . THR A 1 89 ? 2.582 0.292 4.131 1.00 89.06 89 THR A CA 1
ATOM 607 C C . THR A 1 89 ? 3.713 1.210 3.663 1.00 89.06 89 THR A C 1
ATOM 609 O O . THR A 1 89 ? 3.905 1.366 2.459 1.00 89.06 89 THR A O 1
ATOM 612 N N . GLY A 1 90 ? 4.507 1.762 4.587 1.00 89.81 90 GLY A N 1
ATOM 613 C CA . GLY A 1 90 ? 5.682 2.569 4.247 1.00 89.81 90 GLY A CA 1
ATOM 614 C C . GLY A 1 90 ? 6.720 1.776 3.451 1.00 89.81 90 GLY A C 1
ATOM 615 O O . GLY A 1 90 ? 7.201 2.244 2.418 1.00 89.81 90 GLY A O 1
ATOM 616 N N . LEU A 1 91 ? 7.002 0.540 3.875 1.00 91.50 91 LEU A N 1
ATOM 617 C CA . LEU A 1 91 ? 7.959 -0.330 3.195 1.00 91.50 91 LEU A CA 1
ATOM 618 C C . LEU A 1 91 ? 7.477 -0.753 1.800 1.00 91.50 91 LEU A C 1
ATOM 620 O O . LEU A 1 91 ? 8.280 -0.802 0.873 1.00 91.50 91 LEU A O 1
ATOM 624 N N . LEU A 1 92 ? 6.176 -0.999 1.616 1.00 90.69 92 LEU A N 1
ATOM 625 C CA . LEU A 1 92 ? 5.612 -1.296 0.298 1.00 90.69 92 LEU A CA 1
ATOM 626 C C . LEU A 1 92 ? 5.695 -0.109 -0.659 1.00 90.69 92 LEU A C 1
ATOM 628 O O . LEU A 1 92 ? 5.959 -0.313 -1.841 1.00 90.69 92 LEU A O 1
ATOM 632 N N . VAL A 1 93 ? 5.497 1.119 -0.175 1.00 90.00 93 VAL A N 1
ATOM 633 C CA . VAL A 1 93 ? 5.672 2.315 -1.011 1.00 90.00 93 VAL A CA 1
ATOM 634 C C . VAL A 1 93 ? 7.135 2.451 -1.433 1.00 90.00 93 VAL A C 1
ATOM 636 O O . VAL A 1 93 ? 7.405 2.610 -2.622 1.00 90.00 93 VAL A O 1
ATOM 639 N N . ALA A 1 94 ? 8.080 2.308 -0.500 1.00 88.69 94 ALA A N 1
ATOM 640 C CA . ALA A 1 94 ? 9.509 2.355 -0.809 1.00 88.69 94 ALA A CA 1
ATOM 641 C C . ALA A 1 94 ? 9.926 1.252 -1.800 1.00 88.69 94 ALA A C 1
ATOM 643 O O . ALA A 1 94 ? 10.576 1.536 -2.807 1.00 88.69 94 ALA A O 1
ATOM 644 N N . ALA A 1 95 ? 9.487 0.009 -1.572 1.00 83.19 95 ALA A N 1
ATOM 645 C CA . ALA A 1 95 ? 9.722 -1.106 -2.486 1.00 83.19 95 ALA A CA 1
ATOM 646 C C . ALA A 1 95 ? 9.098 -0.853 -3.866 1.00 83.19 95 ALA A C 1
ATOM 648 O O . ALA A 1 95 ? 9.718 -1.156 -4.883 1.00 83.19 95 ALA A O 1
ATOM 649 N N . GLY A 1 96 ? 7.908 -0.248 -3.915 1.00 83.75 96 GLY A N 1
ATOM 650 C CA . GLY A 1 96 ? 7.254 0.162 -5.154 1.00 83.75 96 GLY A CA 1
ATOM 651 C C . GLY A 1 96 ? 8.072 1.182 -5.945 1.00 83.75 96 GLY A C 1
ATOM 652 O O . GLY A 1 96 ? 8.223 1.026 -7.154 1.00 83.75 96 GLY A O 1
ATOM 653 N N . VAL A 1 97 ? 8.656 2.182 -5.277 1.00 89.25 97 VAL A N 1
ATOM 654 C CA . VAL A 1 97 ? 9.528 3.181 -5.918 1.00 89.25 97 VAL A CA 1
ATOM 655 C C . VAL A 1 97 ? 10.803 2.531 -6.457 1.00 89.25 97 VAL A C 1
ATOM 657 O O . VAL A 1 97 ? 11.144 2.735 -7.619 1.00 89.25 97 VAL A O 1
ATOM 660 N N . VAL A 1 98 ? 11.479 1.696 -5.663 1.00 86.25 98 VAL A N 1
ATOM 661 C CA . VAL A 1 98 ? 12.691 0.986 -6.110 1.00 86.25 98 VAL A CA 1
ATOM 662 C C . VAL A 1 98 ? 12.382 0.060 -7.289 1.00 86.25 98 VAL A C 1
ATOM 664 O O . VAL A 1 98 ? 13.102 0.071 -8.286 1.00 86.25 98 VAL A O 1
ATOM 667 N N . ALA A 1 99 ? 11.285 -0.698 -7.220 1.00 77.75 99 ALA A N 1
ATOM 668 C CA . ALA A 1 99 ? 10.839 -1.549 -8.316 1.00 77.75 99 ALA A CA 1
ATOM 669 C C . ALA A 1 99 ? 10.503 -0.735 -9.575 1.00 77.75 99 ALA A C 1
ATOM 671 O O . ALA A 1 99 ? 10.819 -1.169 -10.680 1.00 77.75 99 ALA A O 1
ATOM 672 N N . PHE A 1 100 ? 9.912 0.455 -9.424 1.00 81.56 100 PHE A N 1
ATOM 673 C CA . PHE A 1 100 ? 9.650 1.361 -10.540 1.00 81.56 100 PHE A CA 1
ATOM 674 C C . PHE A 1 100 ? 10.948 1.862 -11.190 1.00 81.56 100 PHE A C 1
ATOM 676 O O . PHE A 1 100 ? 11.066 1.813 -12.413 1.00 81.56 100 PHE A O 1
ATOM 683 N N . LEU A 1 101 ? 11.951 2.259 -10.399 1.00 80.38 101 LEU A N 1
ATOM 684 C CA . LEU A 1 101 ? 13.265 2.654 -10.923 1.00 80.38 101 LEU A CA 1
ATOM 685 C C . LEU A 1 101 ? 13.957 1.494 -11.656 1.00 80.38 101 LEU A C 1
ATOM 687 O O . LEU A 1 101 ? 14.446 1.675 -12.771 1.00 80.38 101 LEU A O 1
ATOM 691 N N . MET A 1 102 ? 13.948 0.294 -11.069 1.00 74.62 102 MET A N 1
ATOM 692 C CA . MET A 1 102 ? 14.493 -0.913 -11.704 1.00 74.62 102 MET A CA 1
ATOM 693 C C . MET A 1 102 ? 13.773 -1.237 -13.012 1.00 74.62 102 MET A C 1
ATOM 695 O O . MET A 1 102 ? 14.409 -1.577 -14.006 1.00 74.62 102 MET A O 1
ATOM 699 N N . TYR A 1 103 ? 12.449 -1.086 -13.041 1.00 80.00 103 TYR A N 1
ATOM 700 C CA . TYR A 1 103 ? 11.652 -1.301 -14.240 1.00 80.00 103 TYR A CA 1
ATOM 701 C C . TYR A 1 103 ? 12.055 -0.346 -15.371 1.00 80.00 103 TYR A C 1
ATOM 703 O O . TYR A 1 103 ? 12.269 -0.805 -16.492 1.00 80.00 103 TYR A O 1
ATOM 711 N N . VAL A 1 104 ? 12.242 0.946 -15.076 1.00 80.25 104 VAL A N 1
ATOM 712 C CA . VAL A 1 104 ? 12.768 1.936 -16.035 1.00 80.25 104 VAL A CA 1
ATOM 713 C C . VAL A 1 104 ? 14.144 1.518 -16.555 1.00 80.25 104 VAL A C 1
ATOM 715 O O . VAL A 1 104 ? 14.356 1.499 -17.764 1.00 80.25 104 VAL A O 1
ATOM 718 N N . PHE A 1 105 ? 15.057 1.096 -15.681 1.00 77.69 105 PHE A N 1
ATOM 719 C CA . PHE A 1 105 ? 16.396 0.664 -16.091 1.00 77.69 105 PHE A CA 1
ATOM 720 C C . PHE A 1 105 ? 16.376 -0.576 -17.000 1.00 77.69 105 PHE A C 1
ATOM 722 O O . PHE A 1 105 ? 17.093 -0.633 -17.998 1.00 77.69 105 PHE A O 1
ATOM 729 N N . VAL A 1 106 ? 15.506 -1.548 -16.704 1.00 76.81 106 VAL A N 1
ATOM 730 C CA . VAL A 1 106 ? 15.285 -2.729 -17.553 1.00 76.81 106 VAL A CA 1
ATOM 731 C C . VAL A 1 106 ? 14.723 -2.329 -18.918 1.00 76.81 106 VAL A C 1
ATOM 733 O O . VAL A 1 106 ? 15.142 -2.896 -19.921 1.00 76.81 106 VAL A O 1
ATOM 736 N N . LEU A 1 107 ? 13.823 -1.344 -18.984 1.00 74.12 107 LEU A N 1
ATOM 737 C CA . LEU A 1 107 ? 13.278 -0.827 -20.246 1.00 74.12 107 LEU A CA 1
ATOM 738 C C . LEU A 1 107 ? 14.356 -0.148 -21.097 1.00 74.12 107 LEU A C 1
ATOM 740 O O . LEU A 1 107 ? 14.414 -0.395 -22.299 1.00 74.12 107 LEU A O 1
ATOM 744 N N . LEU A 1 108 ? 15.224 0.665 -20.481 1.00 79.06 108 LEU A N 1
ATOM 745 C CA . LEU A 1 108 ? 16.369 1.269 -21.167 1.00 79.06 108 LEU A CA 1
ATOM 746 C C . LEU A 1 108 ? 17.322 0.190 -21.686 1.00 79.06 108 LEU A C 1
ATOM 748 O O . LEU A 1 108 ? 17.717 0.244 -22.846 1.00 79.06 108 LEU A O 1
ATOM 752 N N . SER A 1 109 ? 17.638 -0.804 -20.852 1.00 72.12 109 SER A N 1
ATOM 753 C CA . SER A 1 109 ? 18.491 -1.935 -21.226 1.00 72.12 109 SER A CA 1
ATOM 754 C C . SER A 1 109 ? 17.893 -2.748 -22.379 1.00 72.12 109 SER A C 1
ATOM 756 O O . SER A 1 109 ? 18.595 -3.058 -23.335 1.00 72.12 109 SER A O 1
ATOM 758 N N . LEU A 1 110 ? 16.582 -3.020 -22.359 1.00 71.56 110 LEU A N 1
ATOM 759 C CA . LEU A 1 110 ? 15.882 -3.698 -23.456 1.00 71.56 110 LEU A CA 1
ATOM 760 C C . LEU A 1 110 ? 15.883 -2.875 -24.744 1.00 71.56 110 LEU A C 1
ATOM 762 O O . LEU A 1 110 ? 16.110 -3.435 -25.812 1.00 71.56 110 LEU A O 1
ATOM 766 N N . ALA A 1 111 ? 15.626 -1.568 -24.655 1.00 73.62 111 ALA A N 1
ATOM 767 C CA . ALA A 1 111 ? 15.677 -0.686 -25.814 1.00 73.62 111 ALA A CA 1
ATOM 768 C C . ALA A 1 111 ? 17.081 -0.704 -26.429 1.00 73.62 111 ALA A C 1
ATOM 770 O O . ALA A 1 111 ? 17.206 -0.919 -27.630 1.00 73.62 111 ALA A O 1
ATOM 771 N N . TRP A 1 112 ? 18.124 -0.585 -25.601 1.00 73.31 112 TRP A N 1
ATOM 772 C CA . TRP A 1 112 ? 19.517 -0.697 -26.034 1.00 73.31 112 TRP A CA 1
ATOM 773 C C . TRP A 1 112 ? 19.818 -2.064 -26.663 1.00 73.31 112 TRP A C 1
ATOM 775 O O . TRP A 1 112 ? 20.363 -2.124 -27.761 1.00 73.31 112 TRP A O 1
ATOM 785 N N . LEU A 1 113 ? 19.398 -3.163 -26.034 1.00 74.00 113 LEU A N 1
ATOM 786 C CA . LEU A 1 113 ? 19.616 -4.517 -26.548 1.00 74.00 113 LEU A CA 1
ATOM 787 C C . LEU A 1 113 ? 18.923 -4.748 -27.903 1.00 74.00 113 LEU A C 1
ATOM 789 O O . LEU A 1 113 ? 19.490 -5.399 -28.776 1.00 74.00 113 LEU A O 1
ATOM 793 N N . LEU A 1 114 ? 17.731 -4.178 -28.114 1.00 72.38 114 LEU A N 1
ATOM 794 C CA . LEU A 1 114 ? 17.013 -4.281 -29.389 1.00 72.38 114 LEU A CA 1
ATOM 795 C C . LEU A 1 114 ? 17.658 -3.462 -30.511 1.00 72.38 114 LEU A C 1
ATOM 797 O O . LEU A 1 114 ? 17.521 -3.853 -31.669 1.00 72.38 114 LEU A O 1
ATOM 801 N N . THR A 1 115 ? 18.388 -2.384 -30.203 1.00 68.44 115 THR A N 1
ATOM 802 C CA . THR A 1 115 ? 19.128 -1.636 -31.240 1.00 68.44 115 THR A CA 1
ATOM 803 C C . THR A 1 115 ? 20.242 -2.449 -31.891 1.00 68.44 115 THR A C 1
ATOM 805 O O . THR A 1 115 ? 20.695 -2.091 -32.974 1.00 68.44 115 THR A O 1
ATOM 808 N N . LEU A 1 116 ? 20.652 -3.566 -31.277 1.00 74.81 116 LEU A N 1
ATOM 809 C CA . LEU A 1 116 ? 21.652 -4.454 -31.855 1.00 74.81 116 LEU A CA 1
ATOM 810 C C . LEU A 1 116 ? 21.128 -5.162 -33.117 1.00 74.81 116 LEU A C 1
ATOM 812 O O . LEU A 1 116 ? 21.908 -5.399 -34.035 1.00 74.81 116 LEU A O 1
ATOM 816 N N . TRP A 1 117 ? 19.829 -5.495 -33.169 1.00 69.81 117 TRP A N 1
ATOM 817 C CA . TRP A 1 117 ? 19.225 -6.316 -34.236 1.00 69.81 117 TRP A CA 1
ATOM 818 C C . TRP A 1 117 ? 18.059 -5.641 -34.990 1.00 69.81 117 TRP A C 1
ATOM 820 O O . TRP A 1 117 ? 17.667 -6.136 -36.044 1.00 69.81 117 TRP A O 1
ATOM 830 N N . LEU A 1 118 ? 17.499 -4.529 -34.495 1.00 69.56 118 LEU A N 1
ATOM 831 C CA . LEU A 1 118 ? 16.348 -3.825 -35.087 1.00 69.56 118 LEU A CA 1
ATOM 832 C C . LEU A 1 118 ? 16.596 -2.302 -35.160 1.00 69.56 118 LEU A C 1
ATOM 834 O O . LEU A 1 118 ? 17.255 -1.745 -34.280 1.00 69.56 118 LEU A O 1
ATOM 838 N N . PRO A 1 119 ? 16.014 -1.581 -36.142 1.00 68.12 119 PRO A N 1
ATOM 839 C CA . PRO A 1 119 ? 16.026 -0.121 -36.152 1.00 68.12 119 PRO A CA 1
ATOM 840 C C . PRO A 1 119 ? 15.404 0.454 -34.874 1.00 68.12 119 PRO A C 1
ATOM 842 O O . PRO A 1 119 ? 14.353 -0.003 -34.415 1.00 68.12 119 PRO A O 1
ATOM 845 N N . ILE A 1 120 ? 16.037 1.508 -34.345 1.00 69.56 120 ILE A N 1
ATOM 846 C CA . ILE A 1 120 ? 15.705 2.199 -33.084 1.00 69.56 120 ILE A CA 1
ATOM 847 C C . ILE A 1 120 ? 14.194 2.384 -32.887 1.00 69.56 120 ILE A C 1
ATOM 849 O O . ILE A 1 120 ? 13.665 2.118 -31.810 1.00 69.56 120 ILE A O 1
ATOM 853 N N . TRP A 1 121 ? 13.480 2.778 -33.942 1.00 70.69 121 TRP A N 1
ATOM 854 C CA . TRP A 1 121 ? 12.051 3.082 -33.883 1.00 70.69 121 TRP A CA 1
ATOM 855 C C . TRP A 1 121 ? 11.167 1.868 -33.539 1.00 70.69 121 TRP A C 1
ATOM 857 O O . TRP A 1 121 ? 10.219 1.987 -32.762 1.00 70.69 121 TRP A O 1
ATOM 867 N N . ALA A 1 122 ? 11.503 0.679 -34.049 1.00 70.56 122 ALA A N 1
ATOM 868 C CA . ALA A 1 122 ? 10.756 -0.550 -33.773 1.00 70.56 122 ALA A CA 1
ATOM 869 C C . ALA A 1 122 ? 11.006 -1.070 -32.345 1.00 70.56 122 ALA A C 1
ATOM 871 O O . ALA A 1 122 ? 10.088 -1.588 -31.704 1.00 70.56 122 ALA A O 1
ATOM 872 N N . GLY A 1 123 ? 12.216 -0.863 -31.811 1.00 67.94 123 GLY A N 1
ATOM 873 C CA . GLY A 1 123 ? 12.540 -1.188 -30.421 1.00 67.94 123 GLY A CA 1
ATOM 874 C C . GLY A 1 123 ? 11.686 -0.405 -29.422 1.00 67.94 123 GLY A C 1
ATOM 875 O O . GLY A 1 123 ? 11.105 -0.992 -28.508 1.00 67.94 123 GLY A O 1
ATOM 876 N N . PHE A 1 124 ? 11.515 0.901 -29.647 1.00 66.00 124 PHE A N 1
ATOM 877 C CA . PHE A 1 124 ? 10.653 1.737 -28.807 1.00 66.00 124 PHE A CA 1
ATOM 878 C C . PHE A 1 124 ? 9.176 1.318 -28.863 1.00 66.00 124 PHE A C 1
ATOM 880 O O . PHE A 1 124 ? 8.518 1.302 -27.821 1.00 66.00 124 PHE A O 1
ATOM 887 N N . LEU A 1 125 ? 8.655 0.924 -30.032 1.00 70.75 125 LEU A N 1
ATOM 888 C CA . LEU A 1 125 ? 7.257 0.491 -30.181 1.00 70.75 125 LEU A CA 1
ATOM 889 C C . LEU A 1 125 ? 6.945 -0.816 -29.442 1.00 70.75 125 LEU A C 1
ATOM 891 O O . LEU A 1 125 ? 5.899 -0.919 -28.803 1.00 70.75 125 LEU A O 1
ATOM 895 N N . ILE A 1 126 ? 7.846 -1.800 -29.479 1.00 73.62 126 ILE A N 1
ATOM 896 C CA . ILE A 1 126 ? 7.655 -3.079 -28.771 1.00 73.62 126 ILE A CA 1
ATOM 897 C C . ILE A 1 126 ? 7.672 -2.859 -27.257 1.00 73.62 126 ILE A C 1
ATOM 899 O O . ILE A 1 126 ? 6.817 -3.372 -26.531 1.00 73.62 126 ILE A O 1
ATOM 903 N N . VAL A 1 127 ? 8.614 -2.045 -26.782 1.00 72.31 127 VAL A N 1
ATOM 904 C CA . VAL A 1 127 ? 8.718 -1.675 -25.370 1.00 72.31 127 VAL A CA 1
ATOM 905 C C . VAL A 1 127 ? 7.471 -0.907 -24.914 1.00 72.31 127 VAL A C 1
ATOM 907 O O . VAL A 1 127 ? 6.894 -1.232 -23.872 1.00 72.31 127 VAL A O 1
ATOM 910 N N . ALA A 1 128 ? 6.996 0.046 -25.722 1.00 69.50 128 ALA A N 1
ATOM 911 C CA . ALA A 1 128 ? 5.757 0.779 -25.474 1.00 69.50 128 ALA A CA 1
ATOM 912 C C . ALA A 1 128 ? 4.526 -0.145 -25.453 1.00 69.50 128 ALA A C 1
ATOM 914 O O . ALA A 1 128 ? 3.677 -0.016 -24.570 1.00 69.50 128 ALA A O 1
ATOM 915 N N . GLY A 1 129 ? 4.443 -1.119 -26.362 1.00 77.31 129 GLY A N 1
ATOM 916 C CA . GLY A 1 129 ? 3.372 -2.116 -26.385 1.00 77.31 129 GLY A CA 1
ATOM 917 C C . GLY A 1 129 ? 3.364 -3.005 -25.138 1.00 77.31 129 GLY A C 1
ATOM 918 O O . GLY A 1 129 ? 2.318 -3.192 -24.511 1.00 77.31 129 GLY A O 1
ATOM 919 N N . ALA A 1 130 ? 4.531 -3.494 -24.712 1.00 77.94 130 ALA A N 1
ATOM 920 C CA . ALA A 1 130 ? 4.666 -4.282 -23.487 1.00 77.94 130 ALA A CA 1
ATOM 921 C C . ALA A 1 130 ? 4.289 -3.471 -22.231 1.00 77.94 130 ALA A C 1
ATOM 923 O O . ALA A 1 1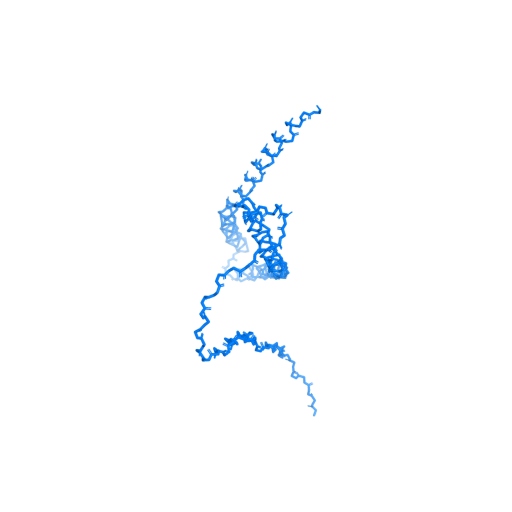30 ? 3.623 -3.989 -21.328 1.00 77.94 130 ALA A O 1
ATOM 924 N N . LEU A 1 131 ? 4.664 -2.188 -22.189 1.00 67.50 131 LEU A N 1
ATOM 925 C CA . LEU A 1 131 ? 4.269 -1.236 -21.149 1.00 67.50 131 LEU A CA 1
ATOM 926 C C . LEU A 1 131 ? 2.755 -1.047 -21.090 1.00 67.50 131 LEU A C 1
ATOM 928 O O . LEU A 1 131 ? 2.175 -1.122 -20.005 1.00 67.50 131 LEU A O 1
ATOM 932 N N . LEU A 1 132 ? 2.120 -0.838 -22.244 1.00 75.88 132 LEU A N 1
ATOM 933 C CA . LEU A 1 132 ? 0.678 -0.651 -22.338 1.00 75.88 132 LEU A CA 1
ATOM 934 C C . LEU A 1 132 ? -0.058 -1.900 -21.846 1.00 75.88 132 LEU A C 1
ATOM 936 O O . LEU A 1 132 ? -0.997 -1.797 -21.059 1.00 75.88 132 LEU A O 1
ATOM 940 N N . LEU A 1 133 ? 0.434 -3.085 -22.215 1.00 83.12 133 LEU A N 1
ATOM 941 C CA . LEU A 1 133 ? -0.136 -4.354 -21.778 1.00 83.12 133 LEU A CA 1
ATOM 942 C C . LEU A 1 133 ? -0.046 -4.527 -20.254 1.00 83.12 133 LEU A C 1
ATOM 944 O O . LEU A 1 133 ? -1.042 -4.859 -19.607 1.00 83.12 133 LEU A O 1
ATOM 948 N N . LYS A 1 134 ? 1.119 -4.246 -19.653 1.00 81.50 134 LYS A N 1
ATOM 949 C CA . LYS A 1 134 ? 1.276 -4.312 -18.192 1.00 81.50 134 LYS A CA 1
ATOM 950 C C . LYS A 1 134 ? 0.438 -3.256 -17.471 1.00 81.50 134 LYS A C 1
ATOM 952 O O . LYS A 1 134 ? -0.182 -3.584 -16.462 1.00 81.50 134 LYS A O 1
ATOM 957 N N . ALA A 1 135 ? 0.384 -2.024 -17.980 1.00 78.19 135 ALA A N 1
ATOM 958 C CA . ALA A 1 135 ? -0.420 -0.947 -17.405 1.00 78.19 135 ALA A CA 1
ATOM 959 C C . ALA A 1 135 ? -1.911 -1.309 -17.397 1.00 78.19 135 ALA A C 1
ATOM 961 O O . ALA A 1 135 ? -2.569 -1.192 -16.362 1.00 78.19 135 ALA A O 1
ATOM 962 N N . VAL A 1 136 ? -2.422 -1.835 -18.515 1.00 81.94 136 VAL A N 1
ATOM 963 C CA . VAL A 1 136 ? -3.798 -2.333 -18.618 1.00 81.94 136 VAL A CA 1
ATOM 964 C C . VAL A 1 136 ? -4.043 -3.447 -17.603 1.00 81.94 136 VAL A C 1
ATOM 966 O O . VAL A 1 136 ? -5.041 -3.400 -16.884 1.00 81.94 136 VAL A O 1
ATOM 969 N N . LEU A 1 137 ? -3.126 -4.411 -17.475 1.00 89.12 137 LEU A N 1
ATOM 970 C CA . LEU A 1 137 ? -3.269 -5.513 -16.522 1.00 89.12 137 LEU A CA 1
ATOM 971 C C . LEU A 1 137 ? -3.323 -5.012 -15.070 1.00 89.12 137 LEU A C 1
ATOM 973 O O . LEU A 1 137 ? -4.181 -5.437 -14.292 1.00 89.12 137 LEU A O 1
ATOM 977 N N . LEU A 1 138 ? -2.451 -4.065 -14.719 1.00 86.38 138 LEU A N 1
ATOM 978 C CA . LEU A 1 138 ? -2.379 -3.489 -13.380 1.00 86.38 138 LEU A CA 1
ATOM 979 C C . LEU A 1 138 ? -3.644 -2.693 -13.041 1.00 86.38 138 LEU A C 1
ATOM 981 O O . LEU A 1 138 ? -4.231 -2.893 -11.976 1.00 86.38 138 LEU A O 1
ATOM 985 N N . VAL A 1 139 ? -4.114 -1.853 -13.969 1.00 83.06 139 VAL A N 1
ATOM 986 C CA . VAL A 1 139 ? -5.371 -1.104 -13.832 1.00 83.06 139 VAL A CA 1
ATOM 987 C C . VAL A 1 139 ? -6.558 -2.056 -13.716 1.00 83.06 139 VAL A C 1
ATOM 989 O O . VAL A 1 139 ? -7.451 -1.818 -12.900 1.00 83.06 139 VAL A O 1
ATOM 992 N N . LEU A 1 140 ? -6.574 -3.157 -14.469 1.00 88.00 140 LEU A N 1
ATOM 993 C CA . LEU A 1 140 ? -7.652 -4.142 -14.418 1.00 88.00 140 LEU A CA 1
ATOM 994 C C . LEU A 1 140 ? -7.706 -4.845 -13.053 1.00 88.00 140 LEU A C 1
ATOM 996 O O . LEU A 1 140 ? -8.783 -4.964 -12.460 1.00 88.00 140 LEU A O 1
ATOM 1000 N N . ILE A 1 141 ? -6.554 -5.260 -12.516 1.00 89.31 141 ILE A N 1
ATOM 1001 C CA . ILE A 1 141 ? -6.449 -5.883 -11.187 1.00 89.31 141 ILE A CA 1
ATOM 1002 C C . ILE A 1 141 ? -6.831 -4.879 -10.091 1.00 89.31 141 ILE A C 1
ATOM 1004 O O . ILE A 1 141 ? -7.648 -5.198 -9.218 1.00 89.31 141 ILE A O 1
ATOM 1008 N N . ALA A 1 142 ? -6.303 -3.655 -10.161 1.00 82.25 142 ALA A N 1
ATOM 1009 C CA . ALA A 1 142 ? -6.617 -2.583 -9.222 1.00 82.25 142 ALA A CA 1
ATOM 1010 C C . ALA A 1 142 ? -8.118 -2.259 -9.231 1.00 82.25 142 ALA A C 1
ATOM 1012 O O . ALA A 1 142 ? -8.746 -2.181 -8.176 1.00 82.25 142 ALA A O 1
ATOM 1013 N N . SER A 1 143 ? -8.728 -2.174 -10.414 1.00 80.31 143 SER A N 1
ATOM 1014 C CA . SER A 1 143 ? -10.159 -1.907 -10.581 1.00 80.31 143 SER A CA 1
ATOM 1015 C C . SER A 1 143 ? -11.030 -3.033 -10.028 1.00 80.31 143 SER A C 1
ATOM 1017 O O . SER A 1 143 ? -12.069 -2.764 -9.422 1.00 80.31 143 SER A O 1
ATOM 1019 N N . ARG A 1 144 ? -10.614 -4.298 -10.186 1.00 83.88 144 ARG A N 1
ATOM 1020 C CA . ARG A 1 144 ? -11.313 -5.452 -9.597 1.00 83.88 144 ARG A CA 1
ATOM 1021 C C . ARG A 1 144 ? -11.285 -5.401 -8.068 1.00 83.88 144 ARG A C 1
ATOM 1023 O O . ARG A 1 144 ? -12.337 -5.557 -7.454 1.00 83.88 144 ARG A O 1
ATOM 1030 N N . LYS A 1 145 ? -10.135 -5.102 -7.452 1.00 78.81 145 LYS A N 1
ATOM 1031 C CA . LYS A 1 145 ? -10.023 -4.958 -5.985 1.00 78.81 145 LYS A CA 1
ATOM 1032 C C . LYS A 1 145 ? -10.726 -3.702 -5.450 1.00 78.81 145 LYS A C 1
ATOM 1034 O O . LYS A 1 145 ? -11.362 -3.760 -4.400 1.00 78.81 145 LYS A O 1
ATOM 1039 N N . ALA A 1 146 ? -10.704 -2.591 -6.187 1.00 75.81 146 ALA A N 1
ATOM 1040 C CA . ALA A 1 146 ? -11.342 -1.336 -5.783 1.00 75.81 146 ALA A CA 1
ATOM 1041 C C . ALA A 1 146 ? -12.876 -1.434 -5.667 1.00 75.81 146 ALA A C 1
ATOM 1043 O O . ALA A 1 146 ? -13.488 -0.661 -4.924 1.00 75.81 146 ALA A O 1
ATOM 1044 N N . LYS A 1 147 ? -13.516 -2.398 -6.348 1.00 75.56 147 LYS A N 1
ATOM 1045 C CA . LYS A 1 147 ? -14.959 -2.658 -6.202 1.00 75.56 147 LYS A CA 1
ATOM 1046 C C . LYS A 1 147 ? -15.345 -3.011 -4.759 1.00 75.56 147 LYS A C 1
ATOM 1048 O O . LYS A 1 147 ? -16.388 -2.550 -4.306 1.00 75.56 147 LYS A O 1
ATOM 1053 N N . GLY A 1 148 ? -14.489 -3.718 -4.014 1.00 71.56 148 GLY A N 1
ATOM 1054 C CA . GLY A 1 148 ? -14.736 -4.037 -2.600 1.00 71.56 148 GLY A CA 1
ATOM 1055 C C . GLY A 1 148 ? -14.752 -2.797 -1.696 1.00 71.56 148 GLY A C 1
ATOM 1056 O O . GLY A 1 148 ? -15.610 -2.656 -0.829 1.00 71.56 148 GLY A O 1
ATOM 1057 N N . ILE A 1 149 ? -13.874 -1.825 -1.965 1.00 72.62 149 ILE A N 1
ATOM 1058 C CA . ILE A 1 149 ? -13.743 -0.587 -1.174 1.00 72.62 149 ILE A CA 1
ATOM 1059 C C . ILE A 1 149 ? -14.981 0.318 -1.335 1.00 72.62 149 ILE A C 1
ATOM 1061 O O . ILE A 1 149 ? -15.385 1.013 -0.399 1.00 72.62 149 ILE A O 1
ATOM 1065 N N . LYS A 1 150 ? -15.642 0.283 -2.503 1.00 72.50 150 LYS A N 1
ATOM 1066 C CA . LYS A 1 150 ? -16.894 1.025 -2.747 1.00 72.50 150 LYS A CA 1
ATOM 1067 C C . LYS A 1 150 ? -18.047 0.558 -1.842 1.00 72.50 150 LYS A C 1
ATOM 1069 O O . LYS A 1 150 ? -18.892 1.384 -1.493 1.00 72.50 150 LYS A O 1
ATOM 1074 N N . GLY A 1 151 ? -18.057 -0.710 -1.415 1.00 74.69 151 GLY A N 1
ATOM 1075 C CA . GLY A 1 151 ? -19.046 -1.246 -0.470 1.00 74.69 151 GLY A CA 1
ATOM 1076 C C . GLY A 1 151 ? -18.987 -0.559 0.898 1.00 74.69 151 GLY A C 1
ATOM 1077 O O . GLY A 1 151 ? -20.009 -0.120 1.417 1.00 74.69 151 GLY A O 1
ATOM 1078 N N . LEU A 1 152 ? -17.782 -0.331 1.428 1.00 74.81 152 LEU A N 1
ATOM 1079 C CA . LEU A 1 152 ? -17.585 0.341 2.718 1.00 74.81 152 LEU A CA 1
ATOM 1080 C C . LEU A 1 152 ? -18.058 1.806 2.698 1.00 74.81 152 LEU A C 1
ATOM 1082 O O . LEU A 1 152 ? -18.592 2.320 3.682 1.00 74.81 152 LEU A O 1
ATOM 1086 N N . ARG A 1 153 ? -17.905 2.480 1.550 1.00 76.56 153 ARG A N 1
ATOM 1087 C CA . ARG A 1 153 ? -18.387 3.854 1.349 1.00 76.56 153 ARG A CA 1
ATOM 1088 C C . ARG A 1 153 ? -19.919 3.929 1.369 1.00 76.56 153 ARG A C 1
ATOM 1090 O O . ARG A 1 153 ? -20.461 4.861 1.955 1.00 76.56 153 ARG A O 1
ATOM 1097 N N . ARG A 1 154 ? -20.616 2.939 0.791 1.00 82.31 154 ARG A N 1
ATOM 1098 C CA . ARG A 1 154 ? -22.089 2.838 0.835 1.00 82.31 154 ARG A CA 1
ATOM 1099 C C . ARG A 1 154 ? -22.591 2.684 2.271 1.00 82.31 154 ARG A C 1
ATOM 1101 O O . ARG A 1 154 ? -23.514 3.395 2.648 1.00 82.31 154 ARG A O 1
ATOM 1108 N N . SER A 1 155 ? -21.953 1.834 3.076 1.00 82.94 155 SER A N 1
ATOM 1109 C CA . SER A 1 155 ? -22.342 1.627 4.478 1.00 82.94 155 SER A CA 1
ATOM 1110 C C . SER A 1 155 ? -22.167 2.889 5.326 1.00 82.94 155 SER A C 1
ATOM 1112 O O . SER A 1 155 ? -23.043 3.213 6.121 1.00 82.94 155 SER A O 1
ATOM 1114 N N . LYS A 1 156 ? -21.095 3.666 5.106 1.00 85.19 156 LYS A N 1
ATOM 1115 C CA . LYS A 1 156 ? -20.923 4.978 5.758 1.00 85.19 156 LYS A CA 1
ATOM 1116 C C . LYS A 1 156 ? -22.005 5.979 5.343 1.00 85.19 156 LYS A C 1
ATOM 1118 O O . LYS A 1 156 ? -22.558 6.652 6.200 1.00 85.19 156 LYS A O 1
ATOM 1123 N N . VAL A 1 157 ? -22.358 6.039 4.056 1.00 85.81 157 VAL A N 1
ATOM 1124 C CA . VAL A 1 157 ? -23.443 6.915 3.569 1.00 85.81 157 VAL A CA 1
ATOM 1125 C C . VAL A 1 157 ? -24.799 6.522 4.169 1.00 85.81 157 VAL A C 1
ATOM 1127 O O . VAL A 1 157 ? -25.594 7.400 4.486 1.00 85.81 157 VAL A O 1
ATOM 1130 N N . GLN A 1 158 ? -25.060 5.228 4.371 1.00 87.12 158 GLN A N 1
ATOM 1131 C CA . GLN A 1 158 ? -26.269 4.755 5.055 1.00 87.12 158 GLN A CA 1
ATOM 1132 C C . GLN A 1 158 ? -26.277 5.163 6.532 1.00 87.12 158 GLN A C 1
ATOM 1134 O O . GLN A 1 158 ? -27.265 5.713 7.003 1.00 87.12 158 GLN A O 1
ATOM 1139 N N . LEU A 1 159 ? -25.156 4.984 7.239 1.00 90.06 159 LEU A N 1
ATOM 1140 C CA . LEU A 1 159 ? -25.019 5.402 8.637 1.00 90.06 159 LEU A CA 1
ATOM 1141 C C . LEU A 1 159 ? -25.216 6.910 8.817 1.00 90.06 159 LEU A C 1
ATOM 1143 O O . LEU A 1 159 ? -25.913 7.321 9.739 1.00 90.06 159 LEU A O 1
ATOM 1147 N N . GLU A 1 160 ? -24.662 7.730 7.923 1.00 89.38 160 GLU A N 1
ATOM 1148 C CA . GLU A 1 160 ? -24.862 9.182 7.962 1.00 89.38 160 GLU A CA 1
ATOM 1149 C C . GLU A 1 160 ? -26.314 9.574 7.652 1.00 89.38 160 GLU A C 1
ATOM 1151 O O . GLU A 1 160 ? -26.835 10.498 8.269 1.00 89.38 160 GLU A O 1
ATOM 1156 N N . ARG A 1 161 ? -27.017 8.848 6.770 1.00 85.81 161 ARG A N 1
ATOM 1157 C CA . ARG A 1 161 ? -28.455 9.070 6.526 1.00 85.81 161 ARG A CA 1
ATOM 1158 C C . ARG A 1 161 ? -29.314 8.689 7.725 1.00 85.81 161 ARG A C 1
ATOM 1160 O O . ARG A 1 161 ? -30.197 9.455 8.099 1.00 85.81 161 ARG A O 1
ATOM 1167 N N . THR A 1 162 ? -29.022 7.561 8.363 1.00 87.44 162 THR A N 1
ATOM 1168 C CA . THR A 1 162 ? -29.698 7.142 9.596 1.00 87.44 162 THR A CA 1
ATOM 1169 C C . THR A 1 162 ? -29.418 8.125 10.731 1.00 87.44 162 THR A C 1
ATOM 1171 O O . THR A 1 162 ? -30.329 8.510 11.459 1.00 87.44 162 THR A O 1
ATOM 1174 N N . LYS A 1 163 ? -28.178 8.612 10.851 1.00 87.88 163 LYS A N 1
ATOM 1175 C CA . LYS A 1 163 ? -27.799 9.635 11.830 1.00 87.88 163 LYS A CA 1
ATOM 1176 C C . LYS A 1 163 ? -28.467 10.982 11.547 1.00 87.88 163 LYS A C 1
ATOM 1178 O O . LYS A 1 163 ? -28.899 11.635 12.490 1.00 87.88 163 LYS A O 1
ATOM 1183 N N . ALA A 1 164 ? -28.582 11.395 10.285 1.00 87.44 164 ALA A N 1
ATOM 1184 C CA . ALA A 1 164 ? -29.278 12.619 9.894 1.00 87.44 164 ALA A CA 1
ATOM 1185 C C . ALA A 1 164 ? -30.783 12.539 10.193 1.00 87.44 164 ALA A C 1
ATOM 1187 O O . ALA A 1 164 ? -31.337 13.486 10.746 1.00 87.44 164 ALA A O 1
ATOM 1188 N N . ALA A 1 165 ? -31.414 11.391 9.924 1.00 85.25 165 ALA A N 1
ATOM 1189 C CA . ALA A 1 165 ? -32.808 11.139 10.283 1.00 85.25 165 ALA A CA 1
ATOM 1190 C C . ALA A 1 165 ? -33.022 11.180 11.809 1.00 85.25 165 ALA A C 1
ATOM 1192 O O . ALA A 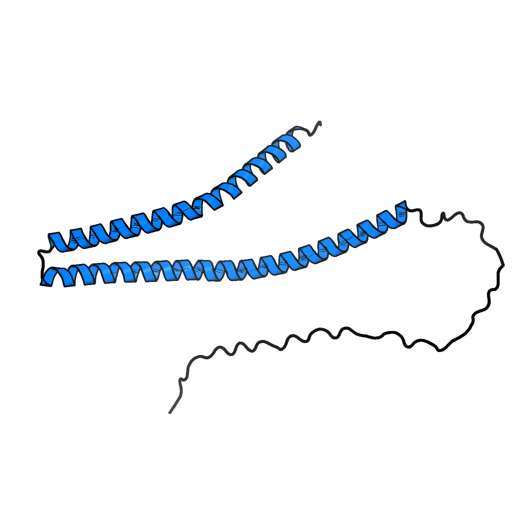1 165 ? -33.944 11.834 12.286 1.00 85.25 165 ALA A O 1
ATOM 1193 N N . LEU A 1 166 ? -32.120 10.570 12.588 1.00 83.12 166 LEU A N 1
ATOM 1194 C CA . LEU A 1 166 ? -32.185 10.581 14.056 1.00 83.12 166 LEU A CA 1
ATOM 1195 C C . LEU A 1 166 ? -31.864 11.955 14.670 1.00 83.12 166 LEU A C 1
ATOM 1197 O O . LEU A 1 166 ? -32.423 12.308 15.704 1.00 83.12 166 LEU A O 1
ATOM 1201 N N . ARG A 1 167 ? -30.980 12.751 14.052 1.00 83.75 167 ARG A N 1
ATOM 1202 C CA . ARG A 1 167 ? -30.627 14.103 14.524 1.00 83.75 167 ARG A CA 1
ATOM 1203 C C . ARG A 1 167 ? -31.709 15.141 14.202 1.00 83.75 167 ARG A C 1
ATOM 1205 O O . ARG A 1 167 ? -31.791 16.133 14.919 1.00 83.75 167 ARG A O 1
ATOM 1212 N N . GLY A 1 168 ? -32.523 14.909 13.170 1.00 77.06 168 GLY A N 1
ATOM 1213 C CA . GLY A 1 168 ? -33.672 15.748 12.811 1.00 77.06 168 GLY A CA 1
ATOM 1214 C C . GLY A 1 168 ? -34.896 15.573 13.720 1.00 77.06 168 GLY A C 1
ATOM 1215 O O . GLY A 1 168 ? -35.685 16.500 13.844 1.00 77.06 168 GLY A O 1
ATOM 1216 N N . SER A 1 169 ? -35.030 14.436 14.412 1.00 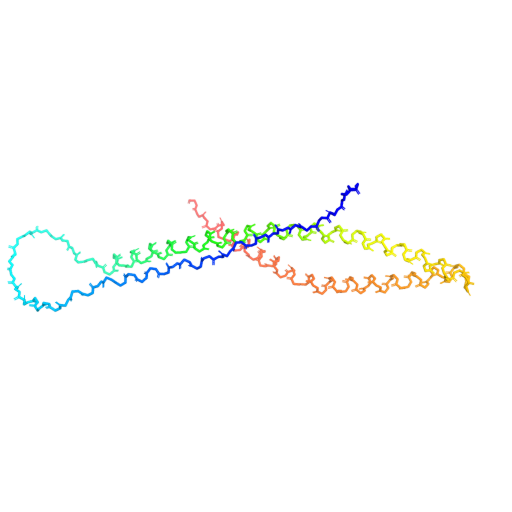62.19 169 SER A N 1
ATOM 1217 C CA . SER A 1 169 ? -36.135 14.151 15.347 1.00 62.19 169 SER A CA 1
ATOM 1218 C C . SER A 1 169 ? -35.835 14.518 16.807 1.00 62.19 169 SER A C 1
ATOM 1220 O O . SER A 1 169 ? -36.357 13.876 17.713 1.00 62.19 169 SER A O 1
ATOM 1222 N N . ARG A 1 170 ? -35.002 15.534 17.070 1.00 58.97 170 ARG A N 1
ATOM 1223 C CA . ARG A 1 170 ? -34.909 16.145 18.407 1.00 58.97 170 ARG A CA 1
ATOM 1224 C C . ARG A 1 170 ? -35.933 17.290 18.491 1.00 58.97 170 ARG A C 1
ATOM 1226 O O . ARG A 1 170 ? -35.604 18.382 18.030 1.00 58.97 170 ARG A O 1
ATOM 1233 N N . PRO A 1 171 ? -37.159 17.067 19.006 1.00 56.66 171 PRO A N 1
ATOM 1234 C CA . PRO A 1 171 ? -38.027 18.171 19.394 1.00 56.66 171 PRO A CA 1
ATOM 1235 C C . PRO A 1 171 ? -37.343 18.948 20.526 1.00 56.66 171 PRO A C 1
ATOM 1237 O O . PRO A 1 171 ? -36.784 18.339 21.443 1.00 56.66 171 PRO A O 1
ATOM 1240 N N . ALA A 1 172 ? -37.313 20.272 20.376 1.00 52.22 172 ALA A N 1
ATOM 1241 C CA . ALA A 1 172 ? -36.953 21.211 21.434 1.00 52.22 172 ALA A CA 1
ATOM 1242 C C . ALA A 1 172 ? -38.058 21.264 22.495 1.00 52.22 172 ALA A C 1
ATOM 1244 O O . ALA A 1 172 ? -39.231 21.039 22.116 1.00 52.22 172 ALA A O 1
#

Radius of gyration: 35.5 Å; chains: 1; bounding box: 82×56×103 Å

Foldseek 3Di:
DDDDPDDDPPPPDPPPDPPPPPPCPPPDDPDDDPDDDDDDDDDPDDDPDCPPVNVVVVVVVVVVVVVVVVCVVVVVVVVVVVVVVVVVVVVVVVVVVVVVVVLVVVLVVQLVVVVVPDPSVVSVVVSVVVVVVVVVVVVVVVVVVVVVVVVVVVVVVVVVVVVVVVVVPDDD

Secondary structure (DSSP, 8-state):
----------------PPP-----PPPPP----------------------HHHHHHHHHHHHHHHHHHHHHHHHHHHHHHHHHHHHHHHHHHHHHHHHHHHHHHHHHHHHHHHTTTS-HHHHHHHHHHHHHHHHHHHHHHHHHHHHHHHHHHHHHHHHHHHHHHHHHT---